Protein AF-A0A1L7WH67-F1 (afdb_monomer_lite)

pLDDT: mean 84.11, std 20.04, range [31.5, 98.06]

Structure (mmCIF, N/CA/C/O backbone):
data_AF-A0A1L7WH67-F1
#
_entry.id   AF-A0A1L7WH67-F1
#
loop_
_atom_site.group_PDB
_atom_site.id
_atom_site.type_symbol
_atom_site.label_atom_id
_atom_site.label_alt_id
_atom_site.label_comp_id
_atom_site.label_asym_id
_atom_site.label_entity_id
_atom_site.label_seq_id
_atom_site.pdbx_PDB_ins_code
_atom_site.Cartn_x
_atom_site.Cartn_y
_atom_site.Cartn_z
_atom_site.occupancy
_atom_site.B_iso_or_equiv
_atom_site.auth_seq_id
_atom_site.auth_comp_id
_atom_site.auth_asym_id
_atom_site.auth_atom_id
_atom_site.pdbx_PDB_model_num
ATOM 1 N N . MET A 1 1 ? 4.269 10.447 10.538 1.00 56.91 1 MET A N 1
ATOM 2 C CA . MET A 1 1 ? 3.242 9.762 11.350 1.00 56.91 1 MET A CA 1
ATOM 3 C C . MET A 1 1 ? 2.025 9.568 10.454 1.00 56.91 1 MET A C 1
ATOM 5 O O . MET A 1 1 ? 1.880 10.364 9.535 1.00 56.91 1 MET A O 1
ATOM 9 N N . SER A 1 2 ? 1.213 8.526 10.645 1.00 75.88 2 SER A N 1
ATOM 10 C CA . SER A 1 2 ? -0.126 8.511 10.033 1.00 75.88 2 SER A CA 1
ATOM 11 C C . SER A 1 2 ? -0.977 9.588 10.706 1.00 75.88 2 SER A C 1
ATOM 13 O O . SER A 1 2 ? -0.924 9.686 11.927 1.00 75.88 2 SER A O 1
ATOM 15 N N . ASP A 1 3 ? -1.765 10.342 9.948 1.00 87.06 3 ASP A N 1
ATOM 16 C CA . ASP A 1 3 ? -2.804 11.251 10.460 1.00 87.06 3 ASP A CA 1
ATOM 17 C C . ASP A 1 3 ? -4.155 10.531 10.653 1.00 87.06 3 ASP A C 1
ATOM 19 O O . ASP A 1 3 ? -5.153 11.156 11.014 1.00 87.06 3 ASP A O 1
ATOM 23 N N . LEU A 1 4 ? -4.223 9.210 10.418 1.00 90.25 4 LEU A N 1
ATOM 24 C CA . LEU A 1 4 ? -5.451 8.433 10.615 1.00 90.25 4 LEU A CA 1
ATOM 25 C C . LEU A 1 4 ? -6.005 8.648 12.0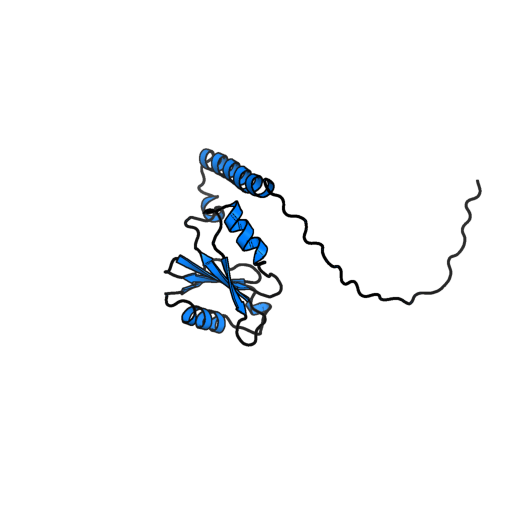27 1.00 90.25 4 LEU A C 1
ATOM 27 O O . LEU A 1 4 ? -7.178 8.953 12.174 1.00 90.25 4 LEU A O 1
ATOM 31 N N . PHE A 1 5 ? -5.147 8.547 13.040 1.00 90.94 5 PHE A N 1
ATOM 32 C CA . PHE A 1 5 ? -5.531 8.669 14.449 1.00 90.94 5 PHE A CA 1
ATOM 33 C C . PHE A 1 5 ? -5.729 10.120 14.906 1.00 90.94 5 PHE A C 1
ATOM 35 O O . PHE A 1 5 ? -6.264 10.360 15.980 1.00 90.94 5 PHE A O 1
ATOM 42 N N . GLU A 1 6 ? -5.298 11.093 14.101 1.00 87.12 6 GLU A N 1
ATOM 43 C CA . GLU A 1 6 ? -5.583 12.514 14.336 1.00 87.12 6 GLU A CA 1
ATOM 44 C C . GLU A 1 6 ? -6.973 12.888 13.801 1.00 87.12 6 GLU A C 1
ATOM 46 O O . GLU A 1 6 ? -7.624 13.791 14.319 1.00 87.12 6 GLU A O 1
ATOM 51 N N . THR A 1 7 ? -7.429 12.190 12.756 1.00 83.25 7 THR A N 1
ATOM 52 C CA . THR A 1 7 ? -8.675 12.487 12.033 1.00 83.25 7 THR A CA 1
ATOM 53 C C . THR A 1 7 ? -9.818 11.522 12.343 1.00 83.25 7 THR A C 1
ATOM 55 O O . THR A 1 7 ? -10.961 11.814 11.992 1.00 83.25 7 THR A O 1
ATOM 58 N N . GLN A 1 8 ? -9.527 10.366 12.938 1.00 83.56 8 GLN A N 1
ATOM 59 C CA . GLN A 1 8 ? -10.479 9.330 13.342 1.00 83.56 8 GLN A CA 1
ATOM 60 C C . GLN A 1 8 ? -10.210 8.991 14.810 1.00 83.56 8 GLN A C 1
ATOM 62 O O . GLN A 1 8 ? -9.341 8.174 15.114 1.00 83.56 8 GLN A O 1
ATOM 67 N N . ASP A 1 9 ? -10.926 9.651 15.717 1.00 86.31 9 ASP A N 1
ATOM 68 C CA . ASP A 1 9 ? -10.807 9.441 17.163 1.00 86.31 9 ASP A CA 1
ATOM 69 C C . ASP A 1 9 ? -11.522 8.163 17.638 1.00 86.31 9 ASP A C 1
ATOM 71 O O . ASP A 1 9 ? -11.399 7.776 18.799 1.00 86.31 9 ASP A O 1
ATOM 75 N N . GLU A 1 10 ? -12.221 7.462 16.736 1.00 90.44 10 GLU A N 1
ATOM 76 C CA . GLU A 1 10 ? -12.944 6.228 17.047 1.00 90.44 10 GLU A CA 1
ATOM 77 C C . GLU A 1 10 ? -12.030 4.999 17.194 1.00 90.44 10 GLU A C 1
ATOM 79 O O . GLU A 1 10 ? -12.481 3.964 17.685 1.00 90.44 10 GLU A O 1
ATOM 84 N N . VAL A 1 11 ? -10.775 5.068 16.732 1.00 93.25 11 VAL A N 1
ATOM 85 C CA . VAL A 1 11 ? -9.801 3.968 16.832 1.00 93.25 11 VAL A CA 1
ATOM 86 C C . VAL A 1 11 ? -8.418 4.466 17.217 1.00 93.25 11 VAL A C 1
ATOM 88 O O . VAL A 1 11 ? -7.956 5.506 16.756 1.00 93.25 11 VAL A O 1
ATOM 91 N N . THR A 1 12 ? -7.709 3.662 18.001 1.00 94.50 12 THR A N 1
ATOM 92 C CA . THR A 1 12 ? -6.293 3.877 18.302 1.00 94.50 12 THR A CA 1
ATOM 93 C C . THR A 1 12 ? -5.393 2.987 17.442 1.00 94.50 12 THR A C 1
ATOM 95 O O . THR A 1 12 ? -5.843 2.062 16.752 1.00 94.50 12 THR A O 1
ATOM 98 N N . GLN A 1 13 ? -4.083 3.245 17.495 1.00 94.81 13 GLN A N 1
ATOM 99 C CA . GLN A 1 13 ? -3.100 2.348 16.890 1.00 94.81 13 GLN A CA 1
ATOM 100 C C . GLN A 1 13 ? -3.155 0.949 17.523 1.00 94.81 13 GLN A C 1
ATOM 102 O O . GLN A 1 13 ? -3.117 -0.045 16.800 1.00 94.81 13 GLN A O 1
ATOM 107 N N . ASP A 1 14 ? -3.316 0.867 18.845 1.00 95.25 14 ASP A N 1
ATOM 108 C CA . ASP A 1 14 ? -3.376 -0.406 19.567 1.00 95.25 14 ASP A CA 1
ATOM 109 C C . ASP A 1 14 ? -4.610 -1.232 19.176 1.00 95.25 14 ASP A C 1
ATOM 111 O O . ASP A 1 14 ? -4.509 -2.456 19.043 1.00 95.25 14 ASP A O 1
ATOM 115 N N . ASP A 1 15 ? -5.748 -0.578 18.914 1.00 95.81 15 ASP A N 1
ATOM 116 C CA . ASP A 1 15 ? -6.956 -1.240 18.406 1.00 95.81 15 ASP A CA 1
ATOM 117 C C . ASP A 1 15 ? -6.711 -1.851 17.024 1.00 95.81 15 ASP A C 1
ATOM 119 O O . ASP A 1 15 ? -7.047 -3.015 16.783 1.00 95.81 15 ASP A O 1
ATOM 123 N N . CYS A 1 16 ? -6.078 -1.093 16.120 1.00 96.44 16 CYS A N 1
ATOM 124 C CA . CYS A 1 16 ? -5.695 -1.578 14.794 1.00 96.44 16 CYS A CA 1
ATOM 125 C C . CYS A 1 16 ? -4.718 -2.760 14.888 1.00 96.44 16 CYS A C 1
ATOM 127 O O . CYS A 1 16 ? -4.903 -3.779 14.217 1.00 96.44 16 CYS A O 1
ATOM 129 N N . ASP A 1 17 ? -3.706 -2.662 15.752 1.00 96.25 17 ASP A N 1
ATOM 130 C CA . ASP A 1 17 ? -2.701 -3.707 15.953 1.00 96.25 17 ASP A CA 1
ATOM 131 C C . ASP A 1 17 ? -3.314 -4.980 16.542 1.00 96.25 17 ASP A C 1
ATOM 133 O O . ASP A 1 17 ? -2.980 -6.092 16.120 1.00 96.25 17 ASP A O 1
ATOM 137 N N . ALA A 1 18 ? -4.222 -4.847 17.512 1.00 95.62 18 ALA A N 1
ATOM 138 C CA . ALA A 1 18 ? -4.950 -5.970 18.093 1.00 95.62 18 ALA A CA 1
ATOM 139 C C . ALA A 1 18 ? -5.874 -6.635 17.067 1.00 95.62 18 ALA A C 1
ATOM 141 O O . ALA A 1 18 ? -5.870 -7.863 16.936 1.00 95.62 18 ALA A O 1
ATOM 142 N N . TYR A 1 19 ? -6.613 -5.835 16.296 1.00 96.62 19 TYR A N 1
ATOM 143 C CA . TYR A 1 19 ? -7.476 -6.330 15.231 1.00 96.62 19 TYR A CA 1
ATOM 144 C C . TYR A 1 19 ? -6.672 -7.099 14.178 1.00 96.62 19 TYR A C 1
ATOM 146 O O . TYR A 1 19 ? -7.006 -8.238 13.847 1.00 96.62 19 TYR A O 1
ATOM 154 N N . ALA A 1 20 ? -5.567 -6.524 13.699 1.00 96.75 20 ALA A N 1
ATOM 155 C CA . ALA A 1 20 ? -4.721 -7.159 12.698 1.00 96.75 20 ALA A CA 1
ATOM 156 C C . ALA A 1 20 ? -4.096 -8.467 13.205 1.00 96.75 20 ALA A C 1
ATOM 158 O O . ALA A 1 20 ? -4.045 -9.436 12.448 1.00 96.75 20 ALA A O 1
ATOM 159 N N . ARG A 1 21 ? -3.666 -8.534 14.475 1.00 95.06 21 ARG A N 1
ATOM 160 C CA . ARG A 1 21 ? -3.129 -9.765 15.090 1.00 95.06 21 ARG A CA 1
ATOM 161 C C . ARG A 1 21 ? -4.163 -10.888 15.162 1.00 95.06 21 ARG A C 1
ATOM 163 O O . ARG A 1 21 ? -3.814 -12.051 14.977 1.00 95.06 21 ARG A O 1
ATOM 170 N N . ASN A 1 22 ? -5.425 -10.551 15.415 1.00 93.94 22 ASN A N 1
ATOM 171 C CA . ASN A 1 22 ? -6.516 -11.528 15.411 1.00 93.94 22 ASN A CA 1
ATOM 172 C C . ASN A 1 22 ? -6.870 -11.983 13.989 1.00 93.94 22 ASN A C 1
ATOM 174 O O . ASN A 1 22 ? -7.209 -13.147 13.774 1.00 93.94 22 ASN A O 1
ATOM 178 N N . LEU A 1 23 ? -6.766 -11.070 13.024 1.00 93.81 23 LEU A N 1
ATOM 179 C CA . LEU A 1 23 ? -7.064 -11.322 11.620 1.00 93.81 23 LEU A CA 1
ATOM 180 C C . LEU A 1 23 ? -5.993 -12.180 10.933 1.00 93.81 23 LEU A C 1
ATOM 182 O O . LEU A 1 23 ? -6.307 -13.123 10.207 1.00 93.81 23 LEU A O 1
ATOM 186 N N . VAL A 1 24 ? -4.720 -11.866 11.163 1.00 90.19 24 VAL A N 1
ATOM 187 C CA . VAL A 1 24 ? -3.578 -12.521 10.526 1.00 90.19 24 VAL A CA 1
ATOM 188 C C . VAL A 1 24 ? -2.718 -13.170 11.603 1.00 90.19 24 VAL A C 1
ATOM 190 O O . VAL A 1 24 ? -2.058 -12.487 12.378 1.00 90.19 24 VAL A O 1
ATOM 193 N N . LYS A 1 25 ? -2.672 -14.509 11.616 1.00 85.31 25 LYS A N 1
ATOM 194 C CA . LYS A 1 25 ? -1.886 -15.328 12.563 1.00 85.31 25 LYS A CA 1
ATOM 195 C C . LYS A 1 25 ? -0.373 -15.309 12.270 1.00 85.31 25 LYS A C 1
ATOM 197 O O . LYS A 1 25 ? 0.270 -16.354 12.229 1.00 85.31 25 LYS A O 1
ATOM 202 N N . GLY A 1 26 ? 0.188 -14.135 12.005 1.00 86.31 26 GLY A N 1
ATOM 203 C CA . GLY A 1 26 ? 1.602 -13.916 11.707 1.00 86.31 26 GLY A CA 1
ATOM 204 C C . GLY A 1 26 ? 2.172 -12.762 12.527 1.00 86.31 26 GLY A C 1
ATOM 205 O O . GLY A 1 26 ? 1.442 -12.048 13.211 1.00 86.31 26 GLY A O 1
ATOM 206 N N . SER A 1 27 ? 3.486 -12.556 12.451 1.00 93.88 27 SER A N 1
ATOM 207 C CA . SER A 1 27 ? 4.096 -11.366 13.044 1.00 93.88 27 SER A CA 1
ATOM 208 C C . SER A 1 27 ? 3.755 -10.150 12.191 1.00 93.88 27 SER A C 1
ATOM 210 O O . SER A 1 27 ? 3.902 -10.200 10.964 1.00 93.88 27 SER A O 1
ATOM 212 N N . LEU A 1 28 ? 3.354 -9.065 12.841 1.00 96.50 28 LEU A N 1
ATOM 213 C CA . LEU A 1 28 ? 2.996 -7.811 12.195 1.00 96.50 28 LEU A CA 1
ATOM 214 C C . LEU A 1 28 ? 3.982 -6.724 12.595 1.00 96.50 28 LEU A C 1
ATOM 216 O O . LEU A 1 28 ? 4.345 -6.610 13.763 1.00 96.50 28 LEU A O 1
ATOM 220 N N . THR A 1 29 ? 4.407 -5.931 11.620 1.00 96.38 29 THR A N 1
ATOM 221 C CA . THR A 1 29 ? 5.242 -4.755 11.843 1.00 96.38 29 THR A CA 1
ATOM 222 C C . THR A 1 29 ? 4.665 -3.562 11.091 1.00 96.38 29 THR A C 1
ATOM 224 O O . THR A 1 29 ? 4.321 -3.694 9.913 1.00 96.38 29 THR A O 1
ATOM 227 N N . PRO A 1 30 ? 4.553 -2.384 11.723 1.00 95.88 30 PRO A N 1
ATOM 228 C CA . PRO A 1 30 ? 4.191 -1.172 11.005 1.00 95.88 30 PRO A CA 1
ATOM 229 C C . PRO A 1 30 ? 5.201 -0.901 9.896 1.00 95.88 30 PRO A C 1
ATOM 231 O O . PRO A 1 30 ? 6.412 -1.036 10.095 1.00 95.88 30 PRO A O 1
ATOM 234 N N . VAL A 1 31 ? 4.718 -0.527 8.710 1.00 92.75 31 VAL A N 1
ATOM 235 C CA . VAL A 1 31 ? 5.639 -0.103 7.651 1.00 92.75 31 VAL A CA 1
ATOM 236 C C . VAL A 1 31 ? 6.354 1.185 8.085 1.00 92.75 31 VAL A C 1
ATOM 238 O O . VAL A 1 31 ? 5.743 2.016 8.765 1.00 92.75 31 VAL A O 1
ATOM 241 N N . PRO A 1 32 ? 7.628 1.392 7.698 1.00 88.38 32 PRO A N 1
ATOM 242 C CA . PRO A 1 32 ? 8.390 2.558 8.146 1.00 88.38 32 PRO A CA 1
ATOM 243 C C . PRO A 1 32 ? 7.716 3.889 7.802 1.00 88.38 32 PRO A C 1
ATOM 245 O O . PRO A 1 32 ? 7.809 4.847 8.565 1.00 88.38 32 PRO A O 1
ATOM 248 N N . TRP A 1 33 ? 7.053 3.954 6.644 1.00 86.88 33 TRP A N 1
ATOM 249 C CA . TRP A 1 33 ? 6.384 5.149 6.138 1.00 86.88 33 TRP A CA 1
ATOM 250 C C . TRP A 1 33 ? 4.892 4.894 6.009 1.00 86.88 33 TRP A C 1
ATOM 252 O O . TRP A 1 33 ? 4.454 4.068 5.211 1.00 86.88 33 TRP A O 1
ATOM 262 N N . GLN A 1 34 ? 4.127 5.621 6.810 1.00 93.56 34 GLN A N 1
ATOM 263 C CA . GLN A 1 34 ? 2.675 5.552 6.815 1.00 93.56 34 GLN A CA 1
ATOM 264 C C . GLN A 1 34 ? 2.093 6.511 5.776 1.00 93.56 34 GLN A C 1
ATOM 266 O O . GLN A 1 34 ? 2.653 7.580 5.531 1.00 93.56 34 GLN A O 1
ATOM 271 N N . GLY A 1 35 ? 0.984 6.111 5.156 1.00 87.31 35 GLY A N 1
ATOM 272 C CA . GLY A 1 35 ? 0.264 6.955 4.210 1.00 87.31 35 GLY A CA 1
ATOM 273 C C . GLY A 1 35 ? -0.640 7.958 4.919 1.00 87.31 35 GLY A C 1
ATOM 274 O O . GLY A 1 35 ? -1.105 7.709 6.030 1.00 87.31 35 GLY A O 1
ATOM 275 N N . PHE A 1 36 ? -0.949 9.057 4.237 1.00 89.00 36 PHE A N 1
ATOM 276 C CA . PHE A 1 36 ? -1.993 9.981 4.675 1.00 89.00 36 PHE A CA 1
ATOM 277 C C . PHE A 1 36 ? -3.354 9.256 4.702 1.00 89.00 36 PHE A C 1
ATOM 279 O O . PHE A 1 36 ? -3.635 8.424 3.834 1.00 89.00 36 PHE A O 1
ATOM 286 N N . HIS A 1 37 ? -4.165 9.516 5.721 1.00 92.62 37 HIS A N 1
ATOM 287 C CA . HIS A 1 37 ? -5.445 8.886 6.038 1.00 92.62 37 HIS A CA 1
ATOM 288 C C . HIS A 1 37 ? -5.416 7.356 6.179 1.00 92.62 37 HIS A C 1
ATOM 290 O O . HIS A 1 37 ? -6.456 6.697 6.048 1.00 92.62 37 HIS A O 1
ATOM 296 N N . SER A 1 38 ? -4.243 6.762 6.423 1.00 95.56 38 SER A N 1
ATOM 297 C CA . SER A 1 38 ? -4.123 5.308 6.527 1.00 95.56 38 SER A CA 1
ATOM 298 C C . SER A 1 38 ? -3.055 4.844 7.503 1.00 95.56 38 SER A C 1
ATOM 300 O O . SER A 1 38 ? -1.997 5.454 7.641 1.00 95.56 38 SER A O 1
ATOM 302 N N . TYR A 1 39 ? -3.316 3.710 8.139 1.00 97.06 39 TYR A N 1
ATOM 303 C CA . TYR A 1 39 ? -2.346 2.987 8.943 1.00 97.06 39 TYR A CA 1
ATOM 304 C C . TYR A 1 39 ? -2.099 1.619 8.315 1.00 97.06 39 TYR A C 1
ATOM 306 O O . TYR A 1 39 ? -3.032 0.911 7.952 1.00 97.06 39 TYR A O 1
ATOM 314 N N . THR A 1 40 ? -0.835 1.271 8.108 1.00 97.31 40 THR A N 1
ATOM 315 C CA . THR A 1 40 ? -0.416 0.128 7.303 1.00 97.31 40 THR A CA 1
ATOM 316 C C . THR A 1 40 ? 0.556 -0.747 8.084 1.00 97.31 40 THR A C 1
ATOM 318 O O . THR A 1 40 ? 1.605 -0.296 8.557 1.00 97.31 40 THR A O 1
ATOM 321 N N . LEU A 1 41 ? 0.218 -2.029 8.159 1.00 97.25 41 LEU A N 1
ATOM 322 C CA . LEU A 1 41 ? 1.010 -3.086 8.763 1.00 97.25 41 LEU A CA 1
ATOM 323 C C . LEU A 1 41 ? 1.468 -4.066 7.689 1.00 97.25 41 LEU A C 1
ATOM 325 O O . LEU A 1 41 ? 0.745 -4.378 6.743 1.00 97.25 41 LEU A O 1
ATOM 329 N N . ARG A 1 42 ? 2.668 -4.600 7.872 1.00 96.50 42 ARG A N 1
ATOM 330 C CA . ARG A 1 42 ? 3.230 -5.681 7.077 1.00 96.50 42 ARG A CA 1
ATOM 331 C C . ARG A 1 42 ? 3.235 -6.962 7.896 1.00 96.50 42 ARG A C 1
ATOM 333 O O . ARG A 1 42 ? 3.716 -6.980 9.023 1.00 96.50 42 ARG A O 1
ATOM 340 N N . SER A 1 43 ? 2.767 -8.047 7.296 1.00 96.25 43 SER A N 1
ATOM 341 C CA . SER A 1 43 ? 2.895 -9.395 7.835 1.00 96.25 43 SER A CA 1
ATOM 342 C C . SER A 1 43 ? 4.133 -10.103 7.284 1.00 96.25 43 SER A C 1
ATOM 344 O O . SER A 1 43 ? 4.498 -9.937 6.116 1.00 96.25 43 SER A O 1
ATOM 346 N N . ASN A 1 44 ? 4.739 -10.971 8.096 1.00 94.00 44 ASN A N 1
ATOM 347 C CA . ASN A 1 44 ? 5.740 -11.933 7.626 1.00 94.00 44 ASN A CA 1
ATOM 348 C C . ASN A 1 44 ? 5.174 -12.984 6.653 1.00 94.00 44 ASN A C 1
ATOM 350 O O . ASN A 1 44 ? 5.949 -13.664 5.989 1.00 94.00 44 ASN A O 1
ATOM 354 N N . LEU A 1 45 ? 3.848 -13.095 6.532 1.00 94.19 45 LEU A N 1
ATOM 355 C CA . LEU A 1 45 ? 3.166 -14.008 5.610 1.00 94.19 45 LEU A CA 1
ATOM 356 C C . LEU A 1 45 ? 3.019 -13.452 4.184 1.00 94.19 45 LEU A C 1
ATOM 358 O O . LEU A 1 45 ? 2.296 -14.025 3.376 1.00 94.19 45 LEU A O 1
ATOM 362 N N . GLY A 1 46 ? 3.666 -12.328 3.861 1.00 94.00 46 GLY A N 1
ATOM 363 C CA . GLY A 1 46 ? 3.567 -11.738 2.522 1.00 94.00 46 GLY A CA 1
ATOM 364 C C . GLY A 1 46 ? 2.311 -10.887 2.307 1.00 94.00 46 GLY A C 1
ATOM 365 O O . GLY A 1 46 ? 1.926 -10.656 1.164 1.00 94.00 46 GLY A O 1
ATOM 366 N N . LEU A 1 47 ? 1.683 -10.417 3.388 1.00 96.50 47 LEU A N 1
ATOM 367 C CA . LEU A 1 47 ? 0.462 -9.609 3.350 1.00 96.50 47 LEU A CA 1
ATOM 368 C C . LEU A 1 47 ? 0.701 -8.196 3.884 1.00 96.50 47 LEU A C 1
ATOM 370 O O . LEU A 1 47 ? 1.500 -7.988 4.798 1.00 96.50 47 LEU A O 1
ATOM 374 N N . ILE A 1 48 ? -0.045 -7.241 3.344 1.00 97.06 48 ILE A N 1
ATOM 375 C CA . ILE A 1 48 ? -0.221 -5.893 3.876 1.00 97.06 48 ILE A CA 1
ATOM 376 C C . ILE A 1 48 ? -1.633 -5.786 4.436 1.00 97.06 48 ILE A C 1
ATOM 378 O O . ILE A 1 48 ? -2.594 -6.167 3.772 1.00 97.06 48 ILE A O 1
ATOM 382 N N . ILE A 1 49 ? -1.754 -5.251 5.644 1.00 97.88 49 ILE A N 1
ATOM 383 C CA . ILE A 1 49 ? -3.030 -4.886 6.249 1.00 97.88 49 ILE A CA 1
ATOM 384 C C . ILE A 1 49 ? -3.064 -3.367 6.271 1.00 97.88 49 ILE A C 1
ATOM 386 O O . ILE A 1 49 ? -2.147 -2.740 6.799 1.00 97.88 49 ILE A O 1
ATOM 390 N N . GLN A 1 50 ? -4.092 -2.773 5.682 1.00 97.56 50 GLN A N 1
ATOM 391 C CA . GLN A 1 50 ? -4.247 -1.330 5.638 1.00 97.56 50 GLN A CA 1
ATOM 392 C C . GLN A 1 50 ? -5.597 -0.916 6.213 1.00 97.56 50 GLN A C 1
ATOM 394 O O . GLN A 1 50 ? -6.652 -1.317 5.725 1.00 97.56 50 GLN A O 1
ATOM 399 N N . PHE A 1 51 ? -5.531 -0.077 7.234 1.00 97.31 51 PHE A N 1
ATOM 400 C CA . PHE A 1 51 ? -6.645 0.632 7.836 1.00 97.31 51 PHE A CA 1
ATOM 401 C C . PHE A 1 51 ? -6.765 1.990 7.160 1.00 97.31 51 PHE A C 1
ATOM 403 O O . PHE A 1 51 ? -5.757 2.678 6.986 1.00 97.31 51 PHE A O 1
ATOM 410 N N . ARG A 1 52 ? -7.969 2.377 6.743 1.00 96.38 52 ARG A N 1
ATOM 411 C CA . ARG A 1 52 ? -8.190 3.631 6.013 1.00 96.38 52 ARG A CA 1
ATOM 412 C C . ARG A 1 52 ? -9.392 4.390 6.533 1.00 96.38 52 ARG A C 1
ATOM 414 O O . ARG A 1 52 ? -10.458 3.801 6.716 1.00 96.38 52 ARG A O 1
ATOM 421 N N . SER A 1 53 ? -9.225 5.700 6.676 1.00 94.75 53 SER A N 1
ATOM 422 C CA . SER A 1 53 ? -10.321 6.625 6.957 1.00 94.75 53 SER A CA 1
ATOM 423 C C . SER A 1 53 ? -11.339 6.634 5.815 1.00 94.75 53 SER A C 1
ATOM 425 O O . SER A 1 53 ? -10.983 6.497 4.639 1.00 94.75 53 SER A O 1
ATOM 427 N N . LYS A 1 54 ? -12.604 6.896 6.155 1.00 92.25 54 LYS A N 1
ATOM 428 C CA . LYS A 1 54 ? -13.677 7.161 5.187 1.00 92.25 54 LYS A CA 1
ATOM 429 C C . LYS A 1 54 ? -13.382 8.339 4.248 1.00 92.25 54 LYS A C 1
ATOM 431 O O . LYS A 1 54 ? -13.972 8.407 3.177 1.00 92.25 54 LYS A O 1
ATOM 436 N N . ALA A 1 55 ? -12.482 9.250 4.631 1.00 91.06 55 ALA A N 1
ATOM 437 C CA . ALA A 1 55 ? -12.073 10.390 3.808 1.00 91.06 55 ALA A CA 1
ATOM 438 C C . ALA A 1 55 ? -11.219 9.982 2.593 1.00 91.06 55 ALA A C 1
ATOM 440 O O . ALA A 1 55 ? -11.121 10.728 1.623 1.00 91.06 55 ALA A O 1
ATOM 441 N N . SER A 1 56 ? -10.608 8.794 2.625 1.00 91.31 56 SER A N 1
ATOM 442 C CA . SER A 1 56 ? -9.792 8.269 1.529 1.00 91.31 56 SER A CA 1
ATOM 443 C C . SER A 1 56 ? -10.103 6.788 1.285 1.00 91.31 56 SER A C 1
ATOM 445 O O . SER A 1 56 ? -9.268 5.916 1.572 1.00 91.31 56 SER A O 1
ATOM 447 N N . PRO A 1 57 ? -11.314 6.476 0.788 1.00 91.62 57 PRO A N 1
ATOM 448 C CA . PRO A 1 57 ? -11.740 5.101 0.589 1.00 91.62 57 PRO A CA 1
ATOM 449 C C . PRO A 1 57 ? -10.967 4.450 -0.562 1.00 91.62 57 PRO A C 1
ATOM 451 O O . PRO A 1 57 ? -10.596 5.100 -1.539 1.00 91.62 57 PRO A O 1
ATOM 454 N N . LEU A 1 58 ? -10.756 3.138 -0.458 1.00 93.25 58 LEU A N 1
ATOM 455 C CA . LEU A 1 58 ? -10.365 2.317 -1.601 1.00 93.25 58 LEU A CA 1
ATOM 456 C C . LEU A 1 58 ? -11.628 1.815 -2.291 1.00 93.25 58 LEU A C 1
ATOM 458 O O . LEU A 1 58 ? -12.540 1.310 -1.639 1.00 93.25 58 LEU A O 1
ATOM 462 N N . ASP A 1 59 ? -11.666 1.917 -3.613 1.00 93.50 59 ASP A N 1
ATOM 463 C CA . ASP A 1 59 ? -12.766 1.365 -4.391 1.00 93.50 59 ASP A CA 1
ATOM 464 C C . ASP A 1 59 ? -12.479 -0.092 -4.784 1.00 93.50 59 ASP A C 1
ATOM 466 O O . ASP A 1 59 ? -11.487 -0.400 -5.449 1.00 93.50 59 ASP A O 1
ATOM 470 N N . SER A 1 60 ? -13.369 -1.005 -4.386 1.00 93.69 60 SER A N 1
ATOM 471 C CA . SER A 1 60 ? -13.211 -2.444 -4.647 1.00 93.69 60 SER A CA 1
ATOM 472 C C . SER A 1 60 ? -13.266 -2.793 -6.135 1.00 93.69 60 SER A C 1
ATOM 474 O O . SER A 1 60 ? -12.686 -3.799 -6.546 1.00 93.69 60 SER A O 1
ATOM 476 N N . SER A 1 61 ? -13.989 -2.015 -6.946 1.00 93.31 61 SER A N 1
ATOM 477 C CA . SER A 1 61 ? -14.068 -2.273 -8.387 1.00 93.31 61 SER A CA 1
ATOM 478 C C . SER A 1 61 ? -12.755 -1.894 -9.079 1.00 93.31 61 SER A C 1
ATOM 480 O O . SER A 1 61 ? -12.209 -2.674 -9.860 1.00 93.31 61 SER A O 1
ATOM 482 N N . THR A 1 62 ? -12.176 -0.766 -8.672 1.00 93.06 62 THR A N 1
ATOM 483 C CA . THR A 1 62 ? -10.902 -0.240 -9.154 1.00 93.06 62 THR A CA 1
ATOM 484 C C . THR A 1 62 ? -9.749 -1.162 -8.783 1.00 93.06 62 THR A C 1
ATOM 486 O O . THR A 1 62 ? -8.930 -1.483 -9.639 1.00 93.06 62 THR A O 1
ATOM 489 N N . THR A 1 63 ? -9.682 -1.651 -7.541 1.00 94.88 63 THR A N 1
ATOM 490 C CA . THR A 1 63 ? -8.589 -2.549 -7.126 1.00 94.88 63 THR A CA 1
ATOM 491 C C . THR A 1 63 ? -8.615 -3.881 -7.881 1.00 94.88 63 THR A C 1
ATOM 493 O O . THR A 1 63 ? -7.569 -4.359 -8.329 1.00 94.88 63 THR A O 1
ATOM 496 N N . LYS A 1 64 ? -9.806 -4.449 -8.113 1.00 94.62 64 LYS A N 1
ATOM 497 C CA . LYS A 1 64 ? -9.980 -5.648 -8.950 1.00 94.62 64 LYS A CA 1
ATOM 498 C C . LYS A 1 64 ? -9.567 -5.395 -10.396 1.00 94.62 64 LYS A C 1
ATOM 500 O O . LYS A 1 64 ? -8.836 -6.204 -10.965 1.00 94.62 64 LYS A O 1
ATOM 505 N N . LEU A 1 65 ? -9.994 -4.273 -10.973 1.00 93.88 65 LEU A N 1
ATOM 506 C CA . LEU A 1 65 ? -9.645 -3.904 -12.340 1.00 93.88 65 LEU A CA 1
ATOM 507 C C . LEU A 1 65 ? -8.132 -3.725 -12.505 1.00 93.88 65 LEU A C 1
ATOM 509 O O . LEU A 1 65 ? -7.545 -4.271 -13.433 1.00 93.88 65 LEU A O 1
ATOM 513 N N . VAL A 1 66 ? -7.481 -3.016 -11.583 1.00 93.19 66 VAL A N 1
ATOM 514 C CA . VAL A 1 66 ? -6.026 -2.809 -11.601 1.00 93.19 66 VAL A CA 1
ATOM 515 C C . VAL A 1 66 ? -5.285 -4.151 -11.563 1.00 93.19 66 VAL A C 1
ATOM 517 O O . VAL A 1 66 ? -4.361 -4.355 -12.351 1.00 93.19 66 VAL A O 1
ATOM 520 N N . LYS A 1 67 ? -5.731 -5.113 -10.741 1.00 95.12 67 LYS A N 1
ATOM 521 C CA . LYS A 1 67 ? -5.177 -6.479 -10.740 1.00 95.12 67 LYS A CA 1
ATOM 522 C C . LYS A 1 67 ? -5.380 -7.199 -12.076 1.00 95.12 67 LYS A C 1
ATOM 524 O O . LYS A 1 67 ? -4.458 -7.858 -12.547 1.00 95.12 67 LYS A O 1
ATOM 529 N N . GLN A 1 68 ? -6.550 -7.066 -12.701 1.00 94.19 68 GLN A N 1
ATOM 530 C CA . GLN A 1 68 ? -6.832 -7.667 -14.011 1.00 94.19 68 GLN A CA 1
ATOM 531 C C . GLN A 1 68 ? -5.966 -7.072 -15.130 1.00 94.19 68 GLN A C 1
ATOM 533 O O . GLN A 1 68 ? -5.471 -7.810 -15.976 1.00 94.19 68 GLN A O 1
ATOM 538 N N . VAL A 1 69 ? -5.765 -5.752 -15.128 1.00 94.19 69 VAL A N 1
ATOM 539 C CA . VAL A 1 69 ? -5.015 -5.031 -16.168 1.00 94.19 69 VAL A CA 1
ATOM 540 C C . VAL A 1 69 ? -3.506 -5.238 -16.027 1.00 94.19 69 VAL A C 1
ATOM 542 O O . VAL A 1 69 ? -2.819 -5.458 -17.023 1.00 94.19 69 VAL A O 1
ATOM 545 N N . HIS A 1 70 ? -2.980 -5.168 -14.803 1.00 94.50 70 HIS A N 1
ATOM 546 C CA . HIS A 1 70 ? -1.535 -5.135 -14.551 1.00 94.50 70 HIS A CA 1
ATOM 547 C C . HIS A 1 70 ? -0.966 -6.456 -14.011 1.00 94.50 70 HIS A C 1
ATOM 549 O O . HIS A 1 70 ? 0.253 -6.610 -13.903 1.00 94.50 70 HIS A O 1
ATOM 555 N N . GLY A 1 71 ? -1.821 -7.430 -13.686 1.00 94.12 71 GLY A N 1
ATOM 556 C CA . GLY A 1 71 ? -1.414 -8.763 -13.253 1.00 94.12 71 GLY A CA 1
ATOM 557 C C . GLY A 1 71 ? -0.489 -8.727 -12.036 1.00 94.12 71 GLY A C 1
ATOM 558 O O . GLY A 1 71 ? -0.862 -8.264 -10.962 1.00 94.12 71 GLY A O 1
ATOM 559 N N . HIS A 1 72 ? 0.736 -9.227 -12.194 1.00 94.00 72 HIS A N 1
ATOM 560 C CA . HIS A 1 72 ? 1.726 -9.298 -11.113 1.00 94.00 72 HIS A CA 1
ATOM 561 C C . HIS A 1 72 ? 2.271 -7.928 -10.665 1.00 94.00 72 HIS A C 1
ATOM 563 O O . HIS A 1 72 ? 2.866 -7.843 -9.595 1.00 94.00 72 HIS A O 1
ATOM 569 N N . LEU A 1 73 ? 2.060 -6.862 -11.447 1.00 93.81 73 LEU A N 1
ATOM 570 C CA . LEU A 1 73 ? 2.464 -5.492 -11.096 1.00 93.81 73 LEU A CA 1
ATOM 571 C C . LEU A 1 73 ? 1.439 -4.777 -10.199 1.00 93.81 73 LEU A C 1
ATOM 573 O O . LEU A 1 73 ? 1.640 -3.624 -9.827 1.00 93.81 73 LEU A O 1
ATOM 577 N N . ALA A 1 74 ? 0.341 -5.450 -9.859 1.00 94.94 74 ALA A N 1
ATOM 578 C CA . ALA A 1 74 ? -0.695 -4.962 -8.965 1.00 94.94 74 ALA A CA 1
ATOM 579 C C . ALA A 1 74 ? -0.961 -5.984 -7.848 1.00 94.94 74 ALA A C 1
ATOM 581 O O . ALA A 1 74 ? -0.958 -7.196 -8.104 1.00 94.94 74 ALA A O 1
ATOM 582 N N . PRO A 1 75 ? -1.212 -5.540 -6.605 1.00 96.56 75 PRO A N 1
ATOM 583 C CA . PRO A 1 75 ? -1.524 -6.465 -5.528 1.00 96.56 75 PRO A CA 1
ATOM 584 C C . PRO A 1 75 ? -2.940 -7.012 -5.724 1.00 96.56 75 PRO A C 1
ATOM 586 O O . PRO A 1 75 ? -3.832 -6.290 -6.174 1.00 96.56 75 PRO A O 1
ATOM 589 N N . ALA A 1 76 ? -3.184 -8.280 -5.381 1.00 96.44 76 ALA A N 1
ATOM 590 C CA . ALA A 1 76 ? -4.560 -8.660 -5.082 1.00 96.44 76 ALA A CA 1
ATOM 591 C C . ALA A 1 76 ? -4.977 -7.920 -3.806 1.00 96.44 76 ALA A C 1
ATOM 593 O O . ALA A 1 76 ? -4.241 -7.931 -2.818 1.00 96.44 76 ALA A O 1
ATOM 594 N N . THR A 1 77 ? -6.132 -7.263 -3.841 1.00 97.62 77 THR A N 1
ATOM 595 C CA . THR A 1 77 ? -6.635 -6.435 -2.744 1.00 97.62 77 THR A CA 1
ATOM 596 C C . THR A 1 77 ? -8.046 -6.867 -2.388 1.00 97.62 77 THR A C 1
ATOM 598 O O . THR A 1 77 ? -8.918 -6.953 -3.254 1.00 97.62 77 THR A O 1
ATOM 601 N N . THR A 1 78 ? -8.274 -7.098 -1.101 1.00 96.94 78 THR A N 1
ATOM 602 C CA . THR A 1 78 ? -9.538 -7.597 -0.568 1.00 96.94 78 THR A CA 1
ATOM 603 C C . THR A 1 78 ? -10.028 -6.669 0.531 1.00 96.94 78 THR A C 1
ATOM 605 O O . THR A 1 78 ? -9.300 -6.384 1.484 1.00 96.94 78 THR A O 1
ATOM 608 N N . TYR A 1 79 ? -11.273 -6.211 0.407 1.00 97.25 79 TYR A N 1
ATOM 609 C CA . TYR A 1 79 ? -11.968 -5.514 1.483 1.00 97.25 79 TYR A CA 1
ATOM 610 C C . TYR A 1 79 ? -12.351 -6.512 2.575 1.00 97.25 79 TYR A C 1
ATOM 612 O O . TYR A 1 79 ? -12.965 -7.538 2.281 1.00 97.25 79 TYR A O 1
ATOM 620 N N . HIS A 1 80 ? -11.977 -6.223 3.819 1.00 96.56 80 HIS A N 1
ATOM 621 C CA . HIS A 1 80 ? -12.230 -7.113 4.948 1.00 96.56 80 HIS A CA 1
ATOM 622 C C . HIS A 1 80 ? -13.386 -6.649 5.846 1.00 96.56 80 HIS A C 1
ATOM 624 O O . HIS A 1 80 ? -13.974 -7.464 6.549 1.00 96.56 80 HIS A O 1
ATOM 630 N N . GLY A 1 81 ? -13.756 -5.368 5.795 1.00 96.38 81 GLY A N 1
ATOM 631 C CA . GLY A 1 81 ? -14.856 -4.820 6.587 1.00 96.38 81 GLY A CA 1
ATOM 632 C C . GLY A 1 81 ? -14.504 -3.486 7.232 1.00 96.38 81 GLY A C 1
ATOM 633 O O . GLY A 1 81 ? -13.565 -2.803 6.818 1.00 96.38 81 GLY A O 1
ATOM 634 N N . LEU A 1 82 ? -15.281 -3.113 8.244 1.00 97.06 82 LEU A N 1
ATOM 635 C CA . LEU A 1 82 ? -15.006 -1.967 9.106 1.00 97.06 82 LEU A CA 1
ATOM 636 C C . LEU A 1 82 ? -14.430 -2.435 10.441 1.00 97.06 82 LEU A C 1
ATOM 638 O O . LEU A 1 82 ? -14.723 -3.540 10.908 1.00 97.06 82 LEU A O 1
ATOM 642 N N . MET A 1 83 ? -13.641 -1.567 11.064 1.00 96.56 83 MET A N 1
ATOM 643 C CA . MET A 1 83 ? -13.274 -1.703 12.467 1.00 96.56 83 MET A CA 1
ATOM 644 C C . MET A 1 83 ? -14.536 -1.675 13.350 1.00 96.56 83 MET A C 1
ATOM 646 O O . MET A 1 83 ? -15.486 -0.949 13.037 1.00 96.56 83 MET A O 1
ATOM 650 N N . PRO A 1 84 ? -14.582 -2.445 14.454 1.00 94.62 84 PRO A N 1
ATOM 651 C CA . PRO A 1 84 ? -15.720 -2.427 15.368 1.00 94.62 84 PRO A CA 1
ATOM 652 C C . PRO A 1 84 ? -16.026 -1.010 15.863 1.00 94.62 84 PRO A C 1
ATOM 654 O O . PRO A 1 84 ? -15.125 -0.311 16.315 1.00 94.62 84 PRO A O 1
ATOM 657 N N . ASN A 1 85 ? -17.297 -0.603 15.787 1.00 92.50 85 ASN A N 1
ATOM 658 C CA . ASN A 1 85 ? -17.784 0.716 16.219 1.00 92.50 85 ASN A CA 1
ATOM 659 C C . ASN A 1 85 ? -17.057 1.919 15.581 1.00 92.50 85 ASN A C 1
ATOM 661 O O . ASN A 1 85 ? -17.038 2.999 16.161 1.00 92.50 85 ASN A O 1
ATOM 665 N N . SER A 1 86 ? -16.477 1.749 14.390 1.00 94.56 86 SER A N 1
ATOM 666 C CA . SER A 1 86 ? -15.699 2.785 13.711 1.00 94.56 86 SER A CA 1
ATOM 667 C C . SER A 1 86 ? -16.031 2.856 12.221 1.00 94.56 86 SER A C 1
ATOM 669 O O . SER A 1 86 ? -16.539 1.907 11.621 1.00 94.56 86 SER A O 1
ATOM 671 N N . SER A 1 87 ? -15.724 3.999 11.607 1.00 94.31 87 SER A N 1
ATO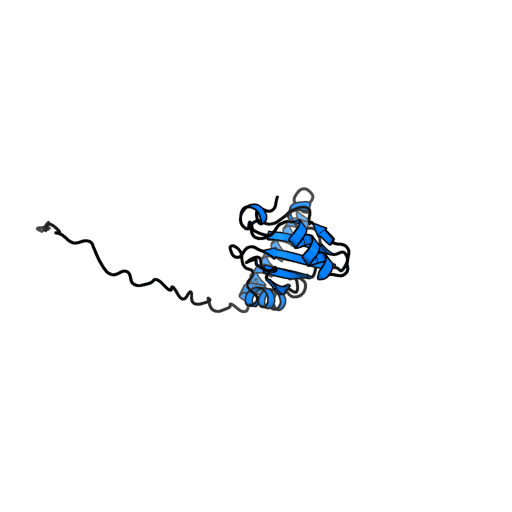M 672 C CA . SER A 1 87 ? -15.818 4.192 10.158 1.00 94.31 87 SER A CA 1
ATOM 673 C C . SER A 1 87 ? -14.534 3.824 9.398 1.00 94.31 87 SER A C 1
ATOM 675 O O . SER A 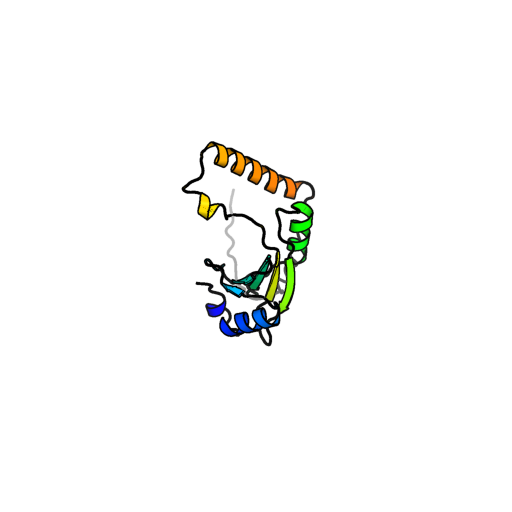1 87 ? -14.484 3.923 8.170 1.00 94.31 87 SER A O 1
ATOM 677 N N . VAL A 1 88 ? -13.504 3.353 10.108 1.00 96.38 88 VAL A N 1
ATOM 678 C CA . VAL A 1 88 ? -12.229 2.930 9.524 1.00 96.38 88 VAL A CA 1
ATOM 679 C C . VAL A 1 88 ? -12.375 1.582 8.823 1.00 96.38 88 VAL A C 1
ATOM 681 O O . VAL A 1 88 ? -12.736 0.571 9.422 1.00 96.38 88 VAL A O 1
ATOM 684 N N . SER A 1 89 ? -12.068 1.569 7.529 1.00 97.19 89 SER A N 1
ATOM 685 C CA . SER A 1 89 ? -12.110 0.375 6.684 1.00 97.19 89 SER A CA 1
ATOM 686 C C . SER A 1 89 ? -10.823 -0.438 6.772 1.00 97.19 89 SER A C 1
ATOM 688 O O . SER A 1 89 ? -9.736 0.133 6.853 1.00 97.19 89 SER A O 1
ATOM 690 N N . VAL A 1 90 ? -10.939 -1.765 6.707 1.00 98.06 90 VAL A N 1
ATOM 691 C CA . VAL A 1 90 ? -9.811 -2.703 6.751 1.00 98.06 90 VAL A CA 1
ATOM 692 C C . VAL A 1 90 ? -9.650 -3.399 5.405 1.00 98.06 90 VAL A C 1
ATOM 694 O O . VAL A 1 90 ? -10.599 -3.960 4.853 1.00 98.06 90 VAL A O 1
ATOM 697 N N . TRP A 1 91 ? -8.423 -3.391 4.895 1.00 98.00 91 TRP A N 1
ATOM 698 C CA . TRP A 1 91 ? -8.042 -3.974 3.614 1.00 98.00 91 TRP A CA 1
ATOM 699 C C . TRP A 1 91 ? -6.858 -4.917 3.784 1.00 98.00 91 TRP A C 1
ATOM 701 O O . TRP A 1 91 ? -5.915 -4.605 4.507 1.00 98.00 91 TRP A O 1
ATOM 711 N N . ILE A 1 92 ? -6.885 -6.047 3.080 1.00 97.50 92 ILE A N 1
ATOM 712 C CA . ILE A 1 92 ? -5.761 -6.985 2.990 1.00 97.50 92 ILE A CA 1
ATOM 713 C C . ILE A 1 92 ? -5.234 -6.969 1.559 1.00 97.50 92 ILE A C 1
ATOM 715 O O . ILE A 1 92 ? -6.018 -7.018 0.610 1.00 97.50 92 ILE A O 1
ATOM 719 N N . MET A 1 93 ? -3.915 -6.907 1.397 1.00 97.56 93 MET A N 1
ATOM 720 C CA . MET A 1 93 ? -3.261 -6.868 0.092 1.00 97.56 93 MET A CA 1
ATOM 721 C C . MET A 1 93 ? -2.071 -7.824 0.032 1.00 97.56 93 MET A C 1
ATOM 723 O O . MET A 1 93 ? -1.369 -8.010 1.024 1.00 97.56 93 MET A O 1
ATOM 727 N N . GLU A 1 94 ? -1.810 -8.401 -1.137 1.00 96.81 94 GLU A N 1
ATOM 728 C CA . GLU A 1 94 ? -0.551 -9.105 -1.410 1.00 96.81 94 GLU A CA 1
ATOM 729 C C . GLU A 1 94 ? 0.634 -8.127 -1.387 1.00 96.81 94 GLU A C 1
ATOM 731 O O . GLU A 1 94 ? 0.542 -7.010 -1.900 1.00 96.81 94 GLU A O 1
ATOM 736 N N . ILE A 1 95 ? 1.779 -8.548 -0.845 1.00 94.75 95 ILE A N 1
ATOM 737 C CA . ILE A 1 95 ? 3.034 -7.807 -1.013 1.00 94.75 95 ILE A CA 1
ATOM 738 C C . ILE A 1 95 ? 3.545 -7.993 -2.443 1.00 94.75 95 ILE A C 1
ATOM 740 O O . ILE A 1 95 ? 3.804 -9.114 -2.878 1.00 94.75 95 ILE A O 1
ATOM 744 N N . ILE A 1 96 ? 3.793 -6.881 -3.137 1.00 94.38 96 ILE A N 1
ATOM 745 C CA . ILE A 1 96 ? 4.609 -6.880 -4.353 1.00 94.38 96 ILE A CA 1
ATOM 746 C C . ILE A 1 96 ? 6.078 -6.839 -3.933 1.00 94.38 96 ILE A C 1
ATOM 748 O O . ILE A 1 96 ? 6.515 -5.915 -3.244 1.00 94.38 96 ILE A O 1
ATOM 752 N N . ALA A 1 97 ? 6.843 -7.850 -4.338 1.00 91.00 97 ALA A N 1
ATOM 753 C CA . ALA A 1 97 ? 8.272 -7.898 -4.070 1.00 91.00 97 ALA A CA 1
ATOM 754 C C . ALA A 1 97 ? 9.005 -6.787 -4.835 1.00 91.00 97 ALA A C 1
ATOM 756 O O . ALA A 1 97 ? 8.794 -6.592 -6.030 1.00 91.00 97 ALA A O 1
ATOM 757 N N . GLY A 1 98 ? 9.898 -6.080 -4.148 1.00 89.75 98 GLY A N 1
ATOM 758 C CA . GLY A 1 98 ? 10.703 -5.025 -4.746 1.00 89.75 98 GLY A CA 1
ATOM 759 C C . GLY A 1 98 ? 11.092 -3.954 -3.739 1.00 89.75 98 GLY A C 1
ATOM 760 O O . GLY A 1 98 ? 10.731 -4.006 -2.563 1.00 89.75 98 GLY A O 1
ATOM 761 N N . VAL A 1 99 ? 11.839 -2.972 -4.228 1.00 88.06 99 VAL A N 1
ATOM 762 C CA . VAL A 1 99 ? 12.183 -1.758 -3.491 1.00 88.06 99 VAL A CA 1
ATOM 763 C C . VAL A 1 99 ? 11.475 -0.602 -4.184 1.00 88.06 99 VAL A C 1
ATOM 765 O O . VAL A 1 99 ? 11.559 -0.471 -5.404 1.00 88.06 99 VAL A O 1
ATOM 768 N N . GLY A 1 100 ? 10.755 0.222 -3.422 1.00 88.44 100 GLY A N 1
ATOM 769 C CA . GLY A 1 100 ? 10.077 1.389 -3.982 1.00 88.44 100 GLY A CA 1
ATOM 770 C C . GLY A 1 100 ? 11.074 2.328 -4.665 1.00 88.44 100 GLY A C 1
ATOM 771 O O . GLY A 1 100 ? 12.141 2.598 -4.113 1.00 88.44 100 GLY A O 1
ATOM 772 N N . TYR A 1 101 ? 10.712 2.850 -5.840 1.00 89.44 101 TYR A N 1
ATOM 773 C CA . TYR A 1 101 ? 11.591 3.689 -6.666 1.00 89.44 101 TYR A CA 1
ATOM 774 C C . TYR A 1 101 ? 12.237 4.842 -5.879 1.00 89.44 101 TYR A C 1
ATOM 776 O O . TYR A 1 101 ? 13.436 5.084 -6.017 1.00 89.44 101 TYR A O 1
ATOM 784 N N . MET A 1 102 ? 11.477 5.478 -4.979 1.00 86.75 102 MET A N 1
ATOM 785 C CA . MET A 1 102 ? 11.947 6.559 -4.103 1.00 86.75 102 MET A CA 1
ATOM 786 C C . MET A 1 102 ? 13.216 6.195 -3.313 1.00 86.75 102 MET A C 1
ATOM 788 O O . MET A 1 102 ? 14.106 7.026 -3.168 1.00 86.75 102 MET A O 1
ATOM 792 N N . PHE A 1 103 ? 13.345 4.946 -2.851 1.00 87.62 103 PHE A N 1
ATOM 793 C CA . PHE A 1 103 ? 14.520 4.480 -2.101 1.00 87.62 103 PHE A CA 1
ATOM 794 C C . PHE A 1 103 ? 15.737 4.204 -2.994 1.00 87.62 103 PHE A C 1
ATOM 796 O O . PHE A 1 103 ? 16.846 4.033 -2.496 1.00 87.62 103 PHE A O 1
ATOM 803 N N . THR A 1 104 ? 15.538 4.148 -4.310 1.00 89.62 104 THR A N 1
ATOM 804 C CA . THR A 1 104 ? 16.591 3.877 -5.300 1.00 89.62 104 THR A CA 1
ATOM 805 C C . THR A 1 104 ? 16.990 5.113 -6.101 1.00 89.62 104 THR A C 1
ATOM 807 O O . THR A 1 104 ? 18.022 5.096 -6.764 1.00 89.62 104 THR A O 1
ATOM 810 N N . ALA A 1 105 ? 16.217 6.200 -6.020 1.00 85.94 105 ALA A N 1
ATOM 811 C CA . ALA A 1 105 ? 16.372 7.378 -6.871 1.00 85.94 105 ALA A CA 1
ATOM 812 C C . ALA A 1 105 ? 17.767 8.027 -6.790 1.00 85.94 105 ALA A C 1
ATOM 814 O O . ALA A 1 105 ? 18.258 8.538 -7.790 1.00 85.94 105 ALA A O 1
ATOM 815 N N . SER A 1 106 ? 18.439 7.970 -5.636 1.00 88.81 106 SER A N 1
ATOM 816 C CA . SER A 1 106 ? 19.792 8.522 -5.456 1.00 88.81 106 SER A CA 1
ATOM 817 C C . SER A 1 106 ? 20.923 7.617 -5.959 1.00 88.81 106 SER A C 1
ATOM 819 O O . SER A 1 106 ? 22.059 8.067 -6.070 1.00 88.81 106 SER A O 1
ATOM 821 N N . THR A 1 107 ? 20.638 6.343 -6.239 1.00 92.06 107 THR A N 1
ATOM 822 C CA . THR A 1 107 ? 21.641 5.329 -6.623 1.00 92.06 107 THR A CA 1
ATOM 823 C C . THR A 1 107 ? 21.377 4.722 -8.001 1.00 92.06 107 THR A C 1
ATOM 825 O O . THR A 1 107 ? 22.135 3.868 -8.468 1.00 92.06 107 THR A O 1
ATOM 828 N N . ILE A 1 108 ? 20.306 5.152 -8.674 1.00 93.25 108 ILE A N 1
ATOM 829 C CA . ILE A 1 108 ? 19.939 4.655 -9.994 1.00 93.25 108 ILE A CA 1
ATOM 830 C C . ILE A 1 108 ? 20.899 5.191 -11.063 1.00 93.25 108 ILE A C 1
ATOM 832 O O . ILE A 1 108 ? 21.185 6.380 -11.154 1.00 93.25 108 ILE A O 1
ATOM 836 N N . THR A 1 109 ? 21.406 4.291 -11.900 1.00 94.88 109 THR A N 1
ATOM 837 C CA . THR A 1 109 ? 22.224 4.641 -13.070 1.00 94.88 109 THR A CA 1
ATOM 838 C C . THR A 1 109 ? 21.344 5.166 -14.203 1.00 94.88 109 THR A C 1
ATOM 840 O O . THR A 1 109 ? 20.228 4.668 -14.355 1.00 94.88 109 THR A O 1
ATOM 843 N N . THR A 1 110 ? 21.873 6.012 -15.089 1.00 93.44 110 THR A N 1
ATOM 844 C CA . THR A 1 110 ? 21.148 6.518 -16.273 1.00 93.44 110 THR A CA 1
ATOM 845 C C . THR A 1 110 ? 20.496 5.408 -17.105 1.00 93.44 110 THR A C 1
ATOM 847 O O . THR A 1 110 ? 19.307 5.476 -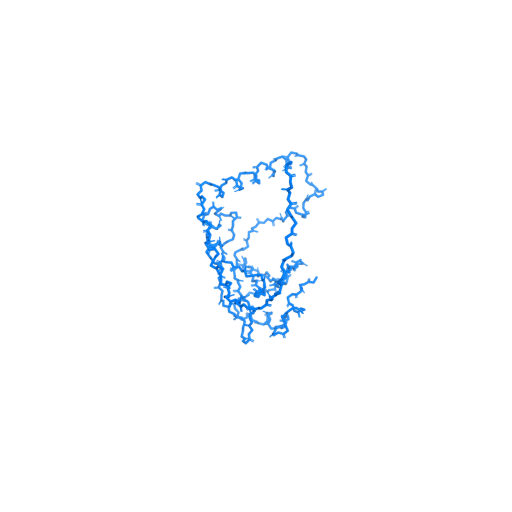17.381 1.00 93.44 110 THR A O 1
ATOM 850 N N . ALA A 1 111 ? 21.209 4.314 -17.394 1.00 94.12 111 ALA A N 1
ATOM 851 C CA . ALA A 1 111 ? 20.647 3.199 -18.167 1.00 94.12 111 ALA A CA 1
ATOM 852 C C . ALA A 1 111 ? 19.418 2.542 -17.496 1.00 94.12 111 ALA A C 1
ATOM 854 O O . ALA A 1 111 ? 18.449 2.182 -18.159 1.00 94.12 111 ALA A O 1
ATOM 855 N N . LYS A 1 112 ? 19.429 2.402 -16.163 1.00 93.69 112 LYS A N 1
ATOM 856 C CA . LYS A 1 112 ? 18.277 1.896 -15.391 1.00 93.69 112 LYS A CA 1
ATOM 857 C C . LYS A 1 112 ? 17.138 2.910 -15.327 1.00 93.69 112 LYS A C 1
ATOM 859 O O . LYS A 1 112 ? 15.980 2.502 -15.281 1.00 93.69 112 LYS A O 1
ATOM 864 N N . LEU A 1 113 ? 17.456 4.203 -15.317 1.00 94.44 113 LEU A N 1
ATOM 865 C CA . LEU A 1 113 ? 16.457 5.261 -15.385 1.00 94.44 113 LEU A CA 1
ATOM 866 C C . LEU A 1 113 ? 15.704 5.213 -16.721 1.00 94.44 113 LEU A C 1
ATOM 868 O O . LEU A 1 113 ? 14.477 5.203 -16.701 1.00 94.44 113 LEU A O 1
ATOM 872 N N . ASP A 1 114 ? 16.408 5.075 -17.847 1.00 95.38 114 ASP A N 1
ATOM 873 C CA . ASP A 1 114 ? 15.784 4.967 -19.175 1.00 95.38 114 ASP A CA 1
ATOM 874 C C . ASP A 1 114 ? 14.815 3.776 -19.255 1.00 95.38 114 ASP A C 1
ATOM 876 O O . ASP A 1 114 ? 13.683 3.909 -19.726 1.00 95.38 114 ASP A O 1
ATOM 880 N N . ILE A 1 115 ? 15.224 2.620 -18.718 1.00 95.44 115 ILE A N 1
ATOM 881 C CA . ILE A 1 115 ? 14.367 1.428 -18.623 1.00 95.44 115 ILE A CA 1
ATOM 882 C C . ILE A 1 115 ? 13.145 1.710 -17.747 1.00 95.44 115 ILE A C 1
ATOM 884 O O . ILE A 1 115 ? 12.021 1.406 -18.140 1.00 95.44 115 ILE A O 1
ATOM 888 N N . THR A 1 116 ? 13.351 2.334 -16.586 1.00 94.06 116 THR A N 1
ATOM 889 C CA . THR A 1 116 ? 12.275 2.651 -15.640 1.00 94.06 116 THR A CA 1
ATOM 890 C C . THR A 1 116 ? 11.235 3.567 -16.283 1.00 94.06 116 THR A C 1
ATOM 892 O O . THR A 1 116 ? 10.040 3.299 -16.186 1.00 94.06 116 THR A O 1
ATOM 895 N N . VAL A 1 117 ? 11.666 4.612 -16.997 1.00 95.00 117 VAL A N 1
ATOM 896 C CA . VAL A 1 117 ? 10.772 5.523 -17.730 1.00 95.00 117 VAL A CA 1
ATOM 897 C C . VAL A 1 117 ? 9.985 4.771 -18.804 1.00 95.00 117 VAL A C 1
ATOM 899 O O . VAL A 1 117 ? 8.765 4.931 -18.895 1.00 95.00 117 VAL A O 1
ATOM 902 N N . ALA A 1 118 ? 10.650 3.916 -19.586 1.00 96.94 118 ALA A N 1
ATOM 903 C CA . ALA A 1 118 ? 9.980 3.104 -20.598 1.00 96.94 118 ALA A CA 1
ATOM 904 C C . ALA A 1 118 ? 8.945 2.148 -19.979 1.00 96.94 118 ALA A C 1
ATOM 906 O O . ALA A 1 118 ? 7.855 1.975 -20.527 1.00 96.94 118 ALA A O 1
ATOM 907 N N . ASP A 1 119 ? 9.249 1.547 -18.831 1.00 95.56 119 ASP A N 1
ATOM 908 C CA . ASP A 1 119 ? 8.345 0.624 -18.147 1.00 95.56 119 ASP A CA 1
ATOM 909 C C . ASP A 1 119 ? 7.164 1.343 -17.484 1.00 95.56 119 ASP A C 1
ATOM 911 O O . ASP A 1 119 ? 6.038 0.853 -17.584 1.00 95.56 119 ASP A O 1
ATOM 915 N N . PHE A 1 120 ? 7.355 2.547 -16.930 1.00 94.31 120 PHE A N 1
ATOM 916 C CA . PHE A 1 120 ? 6.241 3.407 -16.514 1.00 94.31 120 PHE A CA 1
ATOM 917 C C . PHE A 1 120 ? 5.326 3.737 -17.696 1.00 94.31 120 PHE A C 1
ATOM 919 O O . PHE A 1 120 ? 4.109 3.595 -17.583 1.00 94.31 120 PHE A O 1
ATOM 926 N N . ALA A 1 121 ? 5.887 4.117 -18.849 1.00 95.50 121 ALA A N 1
ATOM 927 C CA . ALA A 1 121 ? 5.096 4.417 -20.040 1.00 95.50 121 ALA A CA 1
ATOM 928 C C . ALA A 1 121 ? 4.266 3.205 -20.499 1.00 95.50 121 ALA A C 1
ATOM 930 O O . ALA A 1 121 ? 3.082 3.349 -20.803 1.00 95.50 121 ALA A O 1
ATOM 931 N N . LYS A 1 122 ? 4.846 1.995 -20.489 1.00 94.69 122 LYS A N 1
ATOM 932 C CA . LYS A 1 122 ? 4.118 0.749 -20.792 1.00 94.69 122 LYS A CA 1
ATOM 933 C C . LYS A 1 122 ? 3.041 0.440 -19.754 1.00 94.69 122 LYS A C 1
ATOM 935 O O . LYS A 1 122 ? 1.947 0.021 -20.137 1.00 94.69 122 LYS A O 1
ATOM 940 N N . PHE A 1 123 ? 3.342 0.625 -18.465 1.00 93.25 123 PHE A N 1
ATOM 941 C CA . PHE A 1 123 ? 2.390 0.416 -17.376 1.00 93.25 123 PHE A CA 1
ATOM 942 C C . PHE A 1 123 ? 1.158 1.288 -17.601 1.00 93.25 123 PHE A C 1
ATOM 944 O O . PHE A 1 123 ? 0.062 0.757 -17.747 1.00 93.25 123 PHE A O 1
ATOM 951 N N . TYR A 1 124 ? 1.363 2.596 -17.767 1.00 92.00 124 TYR A N 1
ATOM 952 C CA . TYR A 1 124 ? 0.304 3.547 -18.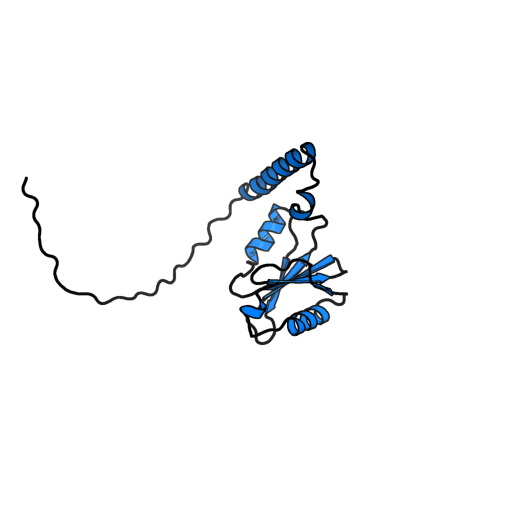077 1.00 92.00 124 TYR A CA 1
ATOM 953 C C . TYR A 1 124 ? -0.444 3.151 -19.348 1.00 92.00 124 TYR A C 1
ATOM 955 O O . TYR A 1 124 ? -1.638 2.888 -19.274 1.00 92.00 124 TYR A O 1
ATOM 963 N N . ALA A 1 125 ? 0.239 2.988 -20.486 1.00 93.00 125 ALA A N 1
ATOM 964 C CA . ALA A 1 125 ? -0.393 2.636 -21.760 1.00 93.00 125 ALA A CA 1
ATOM 965 C C . ALA A 1 125 ? -1.276 1.375 -21.688 1.00 93.00 125 ALA A C 1
ATOM 967 O O . ALA A 1 125 ? -2.268 1.275 -22.408 1.00 93.00 125 ALA A O 1
ATOM 968 N N . THR A 1 126 ? -0.954 0.420 -20.810 1.00 91.44 126 THR A N 1
ATOM 969 C CA . THR A 1 126 ? -1.764 -0.790 -20.603 1.00 91.44 126 THR A CA 1
ATOM 970 C C . THR A 1 126 ? -3.136 -0.469 -20.002 1.00 91.44 126 THR A C 1
ATOM 972 O O . THR A 1 126 ? -4.125 -1.066 -20.427 1.00 91.44 126 THR A O 1
ATOM 975 N N . SER A 1 127 ? -3.237 0.525 -19.115 1.00 89.56 127 SER A N 1
ATOM 976 C CA . SER A 1 127 ? -4.514 0.995 -18.559 1.00 89.56 127 SER A CA 1
ATOM 977 C C . SER A 1 127 ? -5.448 1.595 -19.622 1.00 89.56 127 SER A C 1
ATOM 979 O O . SER A 1 127 ? -6.663 1.470 -19.502 1.00 89.56 127 SER A O 1
ATOM 981 N N . TRP A 1 128 ? -4.909 2.187 -20.697 1.00 88.19 128 TRP A N 1
ATOM 982 C CA . TRP A 1 128 ? -5.707 2.793 -21.780 1.00 88.19 128 TRP A CA 1
ATOM 983 C C . TRP A 1 128 ? -6.218 1.803 -22.831 1.00 88.19 128 TRP A C 1
ATOM 985 O O . TRP A 1 128 ? -7.039 2.185 -23.661 1.00 88.19 128 TRP A O 1
ATOM 995 N N . LYS A 1 129 ? -5.775 0.539 -22.827 1.00 85.00 129 LYS A N 1
ATOM 996 C CA . LYS A 1 129 ? -6.203 -0.437 -23.847 1.00 85.00 129 LYS A CA 1
ATOM 997 C C . LYS A 1 129 ? -7.674 -0.842 -23.724 1.00 85.00 129 LYS A C 1
ATOM 999 O O . LYS A 1 129 ? -8.249 -1.275 -24.713 1.00 85.00 129 LYS A O 1
ATOM 1004 N N . ASN A 1 130 ? -8.268 -0.691 -22.538 1.00 75.50 130 ASN A N 1
ATOM 1005 C CA . ASN A 1 130 ? -9.681 -0.963 -22.266 1.00 75.50 130 ASN A CA 1
ATOM 1006 C C . ASN A 1 130 ? -10.243 0.128 -21.336 1.00 75.50 130 ASN A C 1
ATOM 1008 O O . ASN A 1 130 ? -10.400 -0.116 -20.132 1.00 75.50 130 ASN A O 1
ATOM 1012 N N . PRO A 1 131 ? -10.482 1.348 -21.853 1.00 76.50 131 PRO A N 1
ATOM 1013 C CA . PRO A 1 131 ? -10.932 2.458 -21.027 1.00 76.50 131 PRO A CA 1
ATOM 1014 C C . PRO A 1 131 ? -12.279 2.117 -20.389 1.00 76.50 131 PRO A C 1
ATOM 1016 O O . PRO A 1 131 ? -13.193 1.631 -21.055 1.00 76.50 131 PRO A O 1
ATOM 1019 N N . GLN A 1 132 ? -12.391 2.359 -19.086 1.00 76.25 132 GLN A N 1
ATOM 1020 C CA . GLN A 1 132 ? -13.667 2.240 -18.392 1.00 76.25 132 GLN A CA 1
ATOM 1021 C C . GLN A 1 132 ? -14.517 3.471 -18.688 1.00 76.25 132 GLN A C 1
ATOM 1023 O O . GLN A 1 132 ? -13.992 4.584 -18.784 1.00 76.25 132 GLN A O 1
ATOM 1028 N N . SER A 1 133 ? -15.832 3.288 -18.793 1.00 76.44 133 SER A N 1
ATOM 1029 C CA . SER A 1 133 ? -16.750 4.424 -18.819 1.00 76.44 133 SER A CA 1
ATOM 1030 C C . SER A 1 133 ? -16.593 5.231 -17.526 1.00 76.44 133 SER A C 1
ATOM 1032 O O . SER A 1 133 ? -16.483 4.629 -16.454 1.00 76.44 133 SER A O 1
ATOM 1034 N N . PRO A 1 134 ? -16.601 6.574 -17.591 1.00 67.62 134 PRO A N 1
ATOM 1035 C CA . PRO A 1 134 ? -16.614 7.395 -16.391 1.00 67.62 134 PRO A CA 1
ATOM 1036 C C . PRO A 1 134 ? -17.780 6.975 -15.497 1.00 67.62 134 PRO A C 1
ATOM 1038 O O . PRO A 1 134 ? -18.910 6.843 -15.975 1.00 67.62 134 PRO A O 1
ATOM 1041 N N . VAL A 1 135 ? -17.523 6.780 -14.203 1.00 67.50 135 VAL A N 1
ATOM 1042 C CA . VAL A 1 135 ? -18.606 6.638 -13.228 1.00 67.50 135 VAL A CA 1
ATOM 1043 C C . VAL A 1 135 ? -19.407 7.935 -13.286 1.00 67.50 135 VAL A C 1
ATOM 1045 O O . VAL A 1 135 ? -18.856 9.016 -13.081 1.00 67.50 135 VAL A O 1
ATOM 1048 N N . THR A 1 136 ? -20.692 7.853 -13.627 1.00 55.78 136 THR A N 1
ATOM 1049 C CA . THR A 1 136 ? -21.569 9.022 -13.606 1.00 55.78 136 THR A CA 1
ATOM 1050 C C . THR A 1 136 ? -21.655 9.499 -12.162 1.00 55.78 136 THR A C 1
ATOM 1052 O O . THR A 1 136 ? -22.275 8.838 -11.330 1.00 55.78 136 THR A O 1
ATOM 1055 N N . CYS A 1 137 ? -21.015 10.625 -11.843 1.00 52.94 137 CYS A N 1
ATOM 1056 C CA . CYS A 1 137 ? -21.232 11.297 -10.571 1.00 52.94 137 CYS A CA 1
ATOM 1057 C C . CYS A 1 137 ? -22.714 11.673 -10.507 1.00 52.94 137 CYS A C 1
ATOM 1059 O O . CYS A 1 137 ? -23.142 12.623 -11.159 1.00 52.94 137 CYS A O 1
ATOM 1061 N N . GLN A 1 138 ? -23.510 10.920 -9.750 1.00 46.84 138 GLN A N 1
ATOM 1062 C CA . GLN A 1 138 ? -24.834 11.376 -9.357 1.00 46.84 138 GLN A CA 1
ATOM 1063 C C . GLN A 1 138 ? -24.625 12.521 -8.374 1.00 46.84 138 GLN A C 1
ATOM 1065 O O . GLN A 1 138 ? -24.440 12.328 -7.177 1.00 46.84 138 GLN A O 1
ATOM 1070 N N . SER A 1 139 ? -24.589 13.735 -8.904 1.00 43.19 139 SER A N 1
ATOM 1071 C CA . SER A 1 139 ? -24.685 14.950 -8.121 1.00 43.19 139 SER A CA 1
ATOM 1072 C C . SER A 1 139 ? -26.076 15.012 -7.497 1.00 43.19 139 SER A C 1
ATOM 1074 O O . SER A 1 139 ? -27.019 15.485 -8.126 1.00 43.19 139 SER A O 1
ATOM 1076 N N . SER A 1 140 ? -26.219 14.555 -6.256 1.00 42.19 140 SER A N 1
ATOM 1077 C CA . SER A 1 140 ? -27.318 14.976 -5.391 1.00 42.19 140 SER A CA 1
ATOM 1078 C C . SER A 1 140 ? -27.035 16.403 -4.911 1.00 42.19 140 SER A C 1
ATOM 1080 O O . SER A 1 140 ? -26.662 16.619 -3.760 1.00 42.19 140 SER A O 1
ATOM 1082 N N . PHE A 1 141 ? -27.155 17.383 -5.809 1.00 43.00 141 PHE A N 1
ATOM 1083 C CA . PHE A 1 141 ? -27.374 18.764 -5.393 1.00 43.00 141 PHE A CA 1
ATOM 1084 C C . PHE A 1 141 ? -28.857 18.872 -5.058 1.00 43.00 141 PHE A C 1
ATOM 1086 O O . PHE A 1 141 ? -29.709 18.806 -5.940 1.00 43.00 141 PHE A O 1
ATOM 1093 N N . GLY A 1 142 ? -29.155 18.940 -3.761 1.00 36.88 142 GLY A N 1
ATOM 1094 C CA . GLY A 1 142 ? -30.491 19.262 -3.289 1.00 36.88 142 GLY A CA 1
ATOM 1095 C C . GLY A 1 142 ? -30.897 20.640 -3.802 1.00 36.88 142 GLY A C 1
ATOM 1096 O O . GLY A 1 142 ? -30.126 21.594 -3.703 1.00 36.88 142 GLY A O 1
ATOM 1097 N N . ASP A 1 143 ? -32.106 20.720 -4.349 1.00 40.25 143 ASP A N 1
ATOM 1098 C CA . ASP A 1 143 ? -32.810 21.967 -4.612 1.00 40.25 143 ASP A CA 1
ATOM 1099 C C . ASP A 1 143 ? -32.831 22.833 -3.341 1.00 40.25 143 ASP A C 1
ATOM 1101 O O . ASP A 1 143 ? -33.519 22.518 -2.370 1.00 40.25 143 ASP A O 1
ATOM 1105 N N . GLN A 1 144 ? -32.121 23.959 -3.359 1.00 36.69 144 GLN A N 1
ATOM 1106 C CA . GLN A 1 144 ? -32.468 25.119 -2.542 1.00 36.69 144 GLN A CA 1
ATOM 1107 C C . GLN A 1 144 ? -32.957 26.215 -3.484 1.00 36.69 144 GLN A C 1
ATOM 1109 O O . GLN A 1 144 ? -32.184 26.979 -4.058 1.00 36.69 144 GLN A O 1
ATOM 1114 N N . LYS A 1 145 ? -34.280 26.251 -3.666 1.00 35.09 145 LYS A N 1
ATOM 1115 C CA . LYS A 1 145 ? -34.984 27.445 -4.129 1.00 35.09 145 LYS A CA 1
ATOM 1116 C C . LYS A 1 145 ? -35.033 28.471 -2.995 1.00 35.09 145 LYS A C 1
ATOM 1118 O O . LYS A 1 145 ? -35.222 28.084 -1.845 1.00 35.09 145 LYS A O 1
ATOM 1123 N N . GLU A 1 146 ? -34.999 29.746 -3.404 1.00 34.69 146 GLU A N 1
ATOM 1124 C CA . GLU A 1 146 ? -35.357 30.955 -2.634 1.00 34.69 146 GLU A CA 1
ATOM 1125 C C . GLU A 1 146 ? -34.283 31.400 -1.608 1.00 34.69 146 GLU A C 1
ATOM 1127 O O . GLU A 1 146 ? -33.811 30.608 -0.809 1.00 34.69 146 GLU A O 1
ATOM 1132 N N . LEU A 1 147 ? -33.760 32.635 -1.565 1.00 36.66 147 LEU A N 1
ATOM 1133 C CA . LEU A 1 147 ? -34.334 33.975 -1.741 1.00 36.66 147 LEU A CA 1
ATOM 1134 C C . LEU A 1 147 ? -33.196 34.984 -2.021 1.00 36.66 147 LEU A C 1
ATOM 1136 O O . LEU A 1 147 ?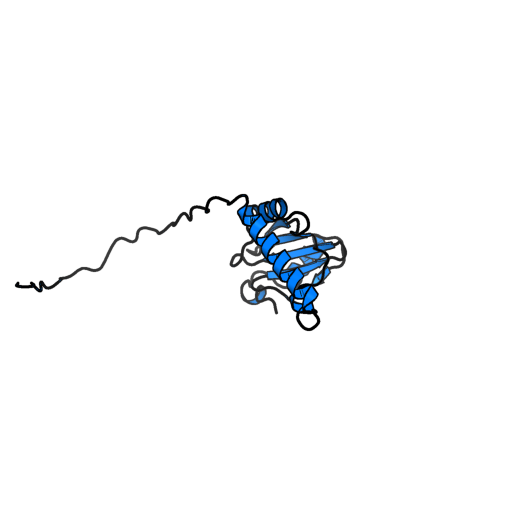 -32.302 35.078 -1.190 1.00 36.66 147 LEU A O 1
ATOM 1140 N N . VAL A 1 148 ? -33.262 35.801 -3.079 1.00 36.12 148 VAL A N 1
ATOM 1141 C CA . VAL A 1 148 ? -32.844 37.224 -3.049 1.00 36.12 148 VAL A CA 1
ATOM 1142 C C . VAL A 1 148 ? -33.658 37.953 -4.116 1.00 36.12 148 VAL A C 1
ATOM 1144 O O . VAL A 1 148 ? -33.570 37.642 -5.302 1.00 36.12 148 VAL A O 1
ATOM 1147 N N . GLY A 1 149 ? -34.495 38.884 -3.665 1.00 31.50 149 GLY A N 1
ATOM 1148 C CA . GLY A 1 149 ? -35.238 39.804 -4.512 1.00 31.50 149 GLY A CA 1
ATOM 1149 C C . GLY A 1 149 ? -34.467 41.086 -4.838 1.00 31.50 149 GLY A C 1
ATOM 1150 O O . GLY A 1 149 ? -33.306 41.254 -4.478 1.00 31.50 149 GLY A O 1
ATOM 1151 N N . SER A 1 150 ? -35.222 41.990 -5.461 1.00 32.62 150 SER A N 1
ATOM 1152 C CA . SER A 1 150 ? -34.980 43.410 -5.752 1.00 32.62 150 SER A CA 1
ATOM 1153 C C . SER A 1 150 ? -34.028 43.784 -6.899 1.00 32.62 150 SER A C 1
ATOM 1155 O O . SER A 1 150 ? -32.812 43.702 -6.789 1.00 32.62 150 SER A O 1
ATOM 1157 N N . GLU A 1 151 ? -34.678 44.285 -7.958 1.00 34.19 151 GLU A N 1
ATOM 1158 C CA . GLU A 1 151 ? -34.355 45.516 -8.700 1.00 34.19 151 GLU A CA 1
ATOM 1159 C C . GLU A 1 151 ? -33.019 45.577 -9.458 1.00 34.19 151 GLU A C 1
ATOM 1161 O O . GLU A 1 151 ? -31.977 45.956 -8.934 1.00 34.19 151 GLU A O 1
ATOM 1166 N N . GLY A 1 152 ? -33.083 45.298 -10.764 1.00 33.03 152 GLY A N 1
ATOM 1167 C CA . GLY A 1 152 ? -32.058 45.725 -11.715 1.00 33.03 152 GLY A CA 1
ATOM 1168 C C . GLY A 1 152 ? -32.395 47.109 -12.284 1.00 33.03 152 GLY A C 1
ATOM 1169 O O . GLY A 1 152 ? -33.538 47.313 -12.695 1.00 33.03 152 GLY A O 1
ATOM 1170 N N . PRO A 1 153 ? -31.443 48.056 -12.360 1.00 37.19 153 PRO A N 1
ATOM 1171 C CA . PRO A 1 153 ? -31.619 49.244 -13.176 1.00 37.19 153 PRO A CA 1
ATOM 1172 C C . PRO A 1 153 ? -31.240 48.951 -14.636 1.00 37.19 153 PRO A C 1
ATOM 1174 O O . PRO A 1 153 ? -30.169 48.418 -14.933 1.00 37.19 153 PRO A O 1
ATOM 1177 N N . GLU A 1 154 ? -32.139 49.333 -15.544 1.00 38.91 154 GLU A N 1
ATOM 1178 C CA . GLU A 1 154 ? -31.874 49.494 -16.973 1.00 38.91 154 GLU A CA 1
ATOM 1179 C C . GLU A 1 154 ? -30.697 50.451 -17.199 1.00 38.91 154 GLU A C 1
ATOM 1181 O O . GLU A 1 154 ? -30.729 51.604 -16.770 1.00 38.91 154 GLU A O 1
ATOM 1186 N N . PHE A 1 155 ? -29.704 50.016 -17.972 1.00 38.97 155 PHE A N 1
ATOM 1187 C CA . PHE A 1 155 ? -28.830 50.928 -18.705 1.00 38.97 155 PHE A CA 1
ATOM 1188 C C . PHE A 1 155 ? -28.832 50.530 -20.177 1.00 38.97 155 PHE A C 1
ATOM 1190 O O . PHE A 1 155 ? -28.229 49.539 -20.587 1.00 38.97 155 PHE A O 1
ATOM 1197 N N . GLY A 1 156 ? -29.576 51.311 -20.960 1.00 33.84 156 GLY A N 1
ATOM 1198 C CA . GLY A 1 156 ? -29.656 51.190 -22.406 1.00 33.84 156 GLY A CA 1
ATOM 1199 C C . GLY A 1 156 ? -28.348 51.587 -23.087 1.00 33.84 156 GLY A C 1
ATOM 1200 O O . GLY A 1 156 ? -27.778 52.642 -22.807 1.00 33.84 156 GLY A O 1
ATOM 1201 N N . LEU A 1 157 ? -27.914 50.766 -24.041 1.00 33.97 157 LEU A N 1
ATOM 1202 C CA . LEU A 1 157 ? -26.999 51.192 -25.094 1.00 33.97 157 LEU A CA 1
ATOM 1203 C C . LEU A 1 157 ? -27.825 51.850 -26.208 1.00 33.97 157 LEU A C 1
ATOM 1205 O O . LEU A 1 157 ? -28.640 51.189 -26.852 1.00 33.97 157 LEU A O 1
ATOM 1209 N N . LYS A 1 158 ? -27.600 53.145 -26.450 1.00 37.03 158 LYS A N 1
ATOM 1210 C CA . LYS A 1 158 ? -27.910 53.769 -27.742 1.00 37.03 158 LYS A CA 1
ATOM 1211 C C . LYS A 1 158 ? -26.773 53.457 -28.718 1.00 37.03 158 LYS A C 1
ATOM 1213 O O . LYS A 1 158 ? -25.607 53.543 -28.336 1.00 37.03 158 LYS A O 1
ATOM 1218 N N . VAL A 1 159 ? -27.156 53.101 -29.943 1.00 44.81 159 VAL A N 1
ATOM 1219 C CA . VAL A 1 159 ? -26.316 53.171 -31.149 1.00 44.81 159 VAL A CA 1
ATOM 1220 C C . VAL A 1 159 ? -26.078 54.635 -31.501 1.00 44.81 159 VAL A C 1
ATOM 1222 O O . VAL A 1 159 ? -27.039 55.425 -31.334 1.00 44.81 159 VAL A O 1
#

Secondary structure (DSSP, 8-state):
--SHHHH-TT--HHHHHHHHHHHSSS-EEE-SSPPTTEEEEEETTSEEEEEE-TTSPPPHHHHHHHHHHHGGGS--EEEEEEPTTSS-EEEEEEPPPS--HHHHTTT--HHHHHHHHHHHHHHHHHHTTSPPPPP----------------PPP-PPP-

Sequence (159 aa):
MSDLFETQDEVTQDDCDAYARNLVKGSLTPVPWQGFHSYTLRSNLGLIIQFRSKASPLDSSTTKLVKQVHGHLAPATTYHGLMPNSSVSVWIMEIIAGVGYMFTASTITTAKLDITVADFAKFYATSWKNPQSPVTCQSSFGDQKELVGSEGPEFGLKV

Foldseek 3Di:
DECLCVVWVQDDPVLVVVVVVVVDVFDKDWDPDADHQWTWIDGPVQKIKIKGAPVDDDDPVVLVVLCVQVPLVGWNKDWDAARPPTRITIMMTGHRDDDPVVVCVVPDDPVNVVVVVVVVVVSVVSCVPDDDDPDPPPPPPDDDDDDDDDDDDDDDDDD

Radius of gyration: 23.61 Å; chains: 1; bounding box: 58×69×51 Å

Organism: NCBI:txid576137